Protein AF-A0A811KP51-F1 (afdb_monomer)

Mean predicted aligned error: 18.86 Å

pLDDT: mean 70.24, std 20.28, range [38.53, 95.06]

Solvent-accessible surface area (backbone atoms only — not comparable to full-atom values): 7672 Å² total; per-residue (Å²): 141,87,87,82,87,84,88,82,89,79,83,85,86,86,79,81,90,76,87,80,80,79,83,82,82,76,89,81,87,77,81,88,79,94,74,80,98,71,83,78,80,68,84,74,71,69,66,62,68,75,69,58,49,76,46,92,62,32,82,83,46,48,91,46,43,88,37,72,66,35,42,69,33,16,15,43,71,50,63,35,55,85,50,51,50,50,48,93,63,34,84,80,44,53,91,46,40,87,39,70,71,34,46,76,30,16,23,42,70,52,64,75,106

Sequence (113 aa):
MNVLGWVGLLCLWVGVSYAKISLSGSLIIGSSEETTPTTPTTPTTPTSASCVDGAINCPQFASQCSSSKMQKYCKQTCGACTCVDGATNCAQFVSQCSLPKMQSKCKQTCGLC

Structure (mmCIF, N/CA/C/O backbone):
data_AF-A0A811KP51-F1
#
_entry.id   AF-A0A811KP51-F1
#
loop_
_atom_site.group_PDB
_atom_site.id
_atom_site.type_symbol
_atom_site.label_atom_id
_atom_site.label_alt_id
_atom_site.label_comp_id
_atom_site.label_asym_id
_atom_site.label_entity_id
_atom_site.label_seq_id
_atom_site.pdbx_PDB_ins_code
_atom_site.Cartn_x
_atom_site.Cartn_y
_atom_site.Cartn_z
_atom_site.occupancy
_atom_site.B_iso_or_equiv
_atom_site.auth_seq_id
_atom_site.auth_comp_id
_atom_site.auth_asym_id
_atom_site.auth_atom_id
_atom_site.pdbx_PDB_model_num
ATOM 1 N N . MET A 1 1 ? -9.329 -33.112 -43.113 1.00 42.00 1 MET A N 1
ATOM 2 C CA . MET A 1 1 ? -8.780 -32.074 -44.004 1.00 42.00 1 MET A CA 1
ATOM 3 C C . MET A 1 1 ? -9.918 -31.188 -44.483 1.00 42.00 1 MET A C 1
ATOM 5 O O . MET A 1 1 ? -10.858 -31.722 -45.049 1.00 42.00 1 MET A O 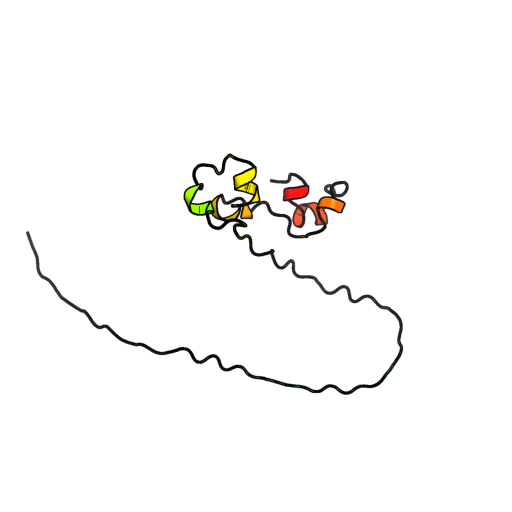1
ATOM 9 N N . ASN A 1 2 ? -9.854 -29.880 -44.239 1.00 40.41 2 ASN A N 1
ATOM 10 C CA . ASN A 1 2 ? -10.432 -28.860 -45.117 1.00 40.41 2 ASN A CA 1
ATOM 11 C C . ASN A 1 2 ? -9.786 -27.520 -44.755 1.00 40.41 2 ASN A C 1
ATOM 13 O O . ASN A 1 2 ? -9.891 -27.052 -43.625 1.00 40.41 2 ASN A O 1
ATOM 17 N N . VAL A 1 3 ? -9.033 -26.989 -45.712 1.00 42.28 3 VAL A N 1
ATOM 18 C CA . VAL A 1 3 ? -8.216 -25.779 -45.640 1.00 42.28 3 VAL A CA 1
ATOM 19 C C . VAL A 1 3 ? -8.712 -24.910 -46.782 1.00 42.28 3 VAL A C 1
ATOM 21 O O . VAL A 1 3 ? -8.630 -25.371 -47.910 1.00 42.28 3 VAL A O 1
ATOM 24 N N . LEU A 1 4 ? -9.248 -23.726 -46.490 1.00 45.72 4 LEU A N 1
ATOM 25 C CA . LEU A 1 4 ? -9.516 -22.580 -47.382 1.00 45.72 4 LEU A CA 1
ATOM 26 C C . LEU A 1 4 ? -10.142 -21.535 -46.436 1.00 45.72 4 LEU A C 1
ATOM 28 O O . LEU A 1 4 ? -11.267 -21.708 -45.994 1.00 45.72 4 LEU A O 1
ATOM 32 N N . GLY A 1 5 ? -9.404 -20.583 -45.869 1.00 38.53 5 GLY A N 1
ATOM 33 C CA . GLY A 1 5 ? -8.697 -19.523 -46.574 1.00 38.53 5 GLY A CA 1
ATOM 34 C C . GLY A 1 5 ? -9.667 -18.354 -46.722 1.00 38.53 5 GLY A C 1
ATOM 35 O O . GLY A 1 5 ? -10.689 -18.535 -47.358 1.00 38.53 5 GLY A O 1
ATOM 36 N N . TRP A 1 6 ? -9.374 -17.206 -46.109 1.00 45.69 6 TRP A N 1
ATOM 37 C CA . TRP A 1 6 ? -9.563 -15.875 -46.696 1.00 45.69 6 TRP A CA 1
ATOM 38 C C . TRP A 1 6 ? -8.742 -14.867 -45.885 1.00 45.69 6 TRP A C 1
ATOM 40 O O . TRP A 1 6 ? -8.882 -14.694 -44.676 1.00 45.69 6 TRP A O 1
ATOM 50 N N . VAL A 1 7 ? -7.804 -14.286 -46.616 1.00 43.41 7 VAL A N 1
AT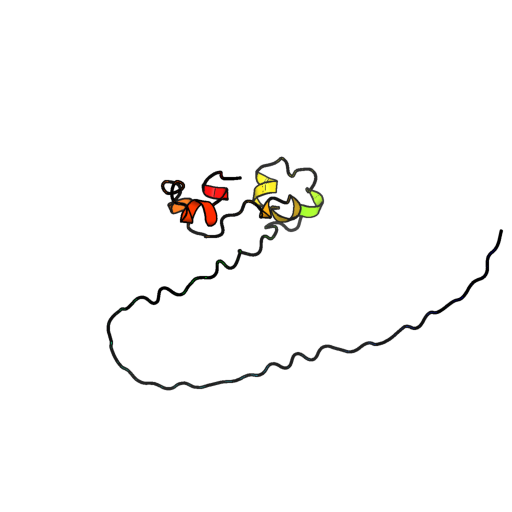OM 51 C CA . VAL A 1 7 ? -6.908 -13.182 -46.296 1.00 43.41 7 VAL A CA 1
ATOM 52 C C . VAL A 1 7 ? -7.721 -11.891 -46.200 1.00 43.41 7 VAL A C 1
ATOM 54 O O . VAL A 1 7 ? -8.603 -11.658 -47.020 1.00 43.41 7 VAL A O 1
ATOM 57 N N . GLY A 1 8 ? -7.396 -11.033 -45.234 1.00 45.91 8 GLY A N 1
ATOM 58 C CA . GLY A 1 8 ? -8.064 -9.743 -45.041 1.00 45.91 8 GLY A CA 1
ATOM 59 C C . GLY A 1 8 ? -7.204 -8.759 -44.260 1.00 45.91 8 GLY A C 1
ATOM 60 O O . GLY A 1 8 ? -7.607 -8.259 -43.217 1.00 45.91 8 GLY A O 1
ATOM 61 N N . LEU A 1 9 ? -5.985 -8.541 -44.750 1.00 48.75 9 LEU A N 1
ATOM 62 C CA . LEU A 1 9 ? -5.059 -7.507 -44.306 1.00 48.75 9 LEU A CA 1
ATOM 63 C C . LEU A 1 9 ? -5.567 -6.141 -44.803 1.00 48.75 9 LEU A C 1
ATOM 65 O O . LEU A 1 9 ? -5.554 -5.897 -46.006 1.00 48.75 9 LEU A O 1
ATOM 69 N N . LEU A 1 10 ? -5.971 -5.244 -43.903 1.00 51.09 10 LEU A N 1
ATOM 70 C CA . LEU A 1 10 ? -6.096 -3.812 -44.197 1.00 51.09 10 LEU A CA 1
ATOM 71 C C . LEU A 1 10 ? -5.526 -3.017 -43.022 1.00 51.09 10 LEU A C 1
ATOM 73 O O . LEU A 1 10 ? -6.164 -2.775 -42.001 1.00 51.09 10 LEU A O 1
ATOM 77 N N . CYS A 1 11 ? -4.248 -2.693 -43.194 1.00 46.28 11 CYS A N 1
ATOM 78 C CA . CYS A 1 11 ? -3.485 -1.725 -42.430 1.00 46.28 11 CYS A CA 1
ATOM 79 C C . CYS A 1 11 ? -4.010 -0.293 -42.625 1.00 46.28 11 CYS A C 1
ATOM 81 O O . CYS A 1 11 ? -4.613 0.030 -43.644 1.00 46.28 11 CYS A O 1
ATOM 83 N N . LEU A 1 12 ? -3.560 0.561 -41.699 1.00 44.62 12 LEU A N 1
ATOM 84 C CA . LEU A 1 12 ? -3.403 2.017 -41.796 1.00 44.62 12 LEU A CA 1
ATOM 85 C C . LEU A 1 12 ? -4.651 2.864 -41.548 1.00 44.62 12 LEU A C 1
ATOM 87 O O . LEU A 1 12 ? -5.331 3.270 -42.479 1.00 44.62 12 LEU A O 1
ATOM 91 N N . TRP A 1 13 ? -4.794 3.311 -40.299 1.00 45.69 13 TRP A N 1
ATOM 92 C CA . TRP A 1 13 ? -4.979 4.740 -40.038 1.00 45.69 13 TRP A CA 1
ATOM 93 C C . TRP A 1 13 ? -4.019 5.190 -38.932 1.00 45.69 13 TRP A C 1
ATOM 95 O O . TRP A 1 13 ? -4.235 4.990 -37.740 1.00 45.69 13 TRP A O 1
ATOM 105 N N . VAL A 1 14 ? -2.904 5.761 -39.380 1.00 45.31 14 VAL A N 1
ATOM 106 C CA . VAL A 1 14 ? -2.075 6.708 -38.632 1.00 45.31 14 VAL A CA 1
ATOM 107 C C . VAL A 1 14 ? -2.854 8.017 -38.478 1.00 45.31 14 VAL A C 1
ATOM 109 O O . VAL A 1 14 ? -3.443 8.504 -39.436 1.00 45.31 14 VAL A O 1
ATOM 112 N N . GLY A 1 15 ? -2.829 8.601 -37.284 1.00 46.09 15 GLY A N 1
ATOM 113 C CA . GLY A 1 15 ? -3.406 9.919 -36.997 1.00 46.09 15 GLY A CA 1
ATOM 114 C C . GLY A 1 15 ? -3.179 10.261 -35.529 1.00 46.09 15 GLY A C 1
ATOM 115 O O . GLY A 1 15 ? -4.042 10.035 -34.696 1.00 46.09 15 GLY A O 1
ATOM 116 N N . VAL A 1 16 ? -1.923 10.461 -35.129 1.00 50.81 16 VAL A N 1
ATOM 117 C CA . VAL A 1 16 ? -1.329 11.790 -34.897 1.00 50.81 16 VAL A CA 1
ATOM 118 C C . VAL A 1 16 ? -2.117 12.606 -33.871 1.00 50.81 16 VAL A C 1
ATOM 120 O O . VAL A 1 16 ? -3.173 13.176 -34.135 1.00 50.81 16 VAL A O 1
ATOM 123 N N . SER A 1 17 ? -1.507 12.653 -32.691 1.00 51.25 17 SER A N 1
ATOM 124 C CA . SER A 1 17 ? -1.755 13.539 -31.568 1.00 51.25 17 SER A CA 1
ATOM 125 C C . SER A 1 17 ? -1.938 14.994 -31.984 1.00 51.25 17 SER A C 1
ATOM 127 O O . SER A 1 17 ? -1.055 15.566 -32.615 1.00 51.25 17 SER A O 1
ATOM 129 N N . TYR A 1 18 ? -2.989 15.635 -31.479 1.00 51.75 18 TYR A N 1
ATOM 130 C CA . TYR A 1 18 ? -2.982 17.080 -31.272 1.00 51.75 18 TYR A CA 1
ATOM 131 C C . TYR A 1 18 ? -3.569 17.391 -29.898 1.00 51.75 18 TYR A C 1
ATOM 133 O O . TYR A 1 18 ? -4.779 17.498 -29.708 1.00 51.75 18 TYR A O 1
ATOM 141 N N . ALA A 1 19 ? -2.668 17.522 -28.923 1.00 43.28 19 ALA A N 1
ATOM 142 C CA . ALA A 1 19 ? -2.955 18.158 -27.651 1.00 43.28 19 ALA A CA 1
ATOM 143 C C . ALA A 1 19 ? -3.266 19.638 -27.917 1.00 43.28 19 ALA A C 1
ATOM 145 O O . ALA A 1 19 ? -2.377 20.414 -28.264 1.00 43.28 19 ALA A O 1
ATOM 146 N N . LYS A 1 20 ? -4.532 20.039 -27.775 1.00 47.56 20 LYS A N 1
ATOM 147 C CA . LYS A 1 20 ? -4.890 21.457 -27.693 1.00 47.56 20 LYS A CA 1
ATOM 148 C C . LYS A 1 20 ? -4.747 21.908 -26.247 1.00 47.56 20 LYS A C 1
ATOM 150 O O . LYS A 1 20 ? -5.618 21.684 -25.415 1.00 47.56 20 LYS A O 1
ATOM 155 N N . ILE A 1 21 ? -3.607 22.525 -25.970 1.00 46.69 21 ILE A N 1
ATOM 156 C CA . ILE A 1 21 ? -3.340 23.271 -24.745 1.00 46.69 21 ILE A CA 1
ATOM 157 C C . ILE A 1 21 ? -4.145 24.573 -24.842 1.00 46.69 21 ILE A C 1
ATOM 159 O O . ILE A 1 21 ? -3.804 25.461 -25.618 1.00 46.69 21 ILE A O 1
ATOM 163 N N . SER A 1 22 ? -5.243 24.668 -24.092 1.00 49.97 22 SER A N 1
ATOM 164 C CA . SER A 1 22 ? -5.980 25.921 -23.911 1.00 49.97 22 SER A CA 1
ATOM 165 C C . SER A 1 22 ? -5.370 26.669 -22.729 1.00 49.97 22 SER A C 1
ATOM 167 O O . SER A 1 22 ? -5.679 26.380 -21.574 1.00 49.97 22 SER A O 1
ATOM 169 N N . LEU A 1 23 ? -4.463 27.604 -23.021 1.00 48.28 23 LEU A N 1
ATOM 170 C CA . LEU A 1 23 ? -3.929 28.560 -22.052 1.00 48.28 23 LEU A CA 1
ATOM 171 C C . LEU A 1 23 ? -4.996 29.635 -21.778 1.00 48.28 23 LEU A C 1
ATOM 173 O O . LEU A 1 23 ? -5.041 30.672 -22.434 1.00 48.28 23 LEU A O 1
ATOM 177 N N . SER A 1 24 ? -5.869 29.388 -20.804 1.00 57.28 24 SER A N 1
ATOM 178 C CA . SER A 1 24 ? -6.742 30.423 -20.242 1.00 57.28 24 SER A CA 1
ATOM 179 C C . SER A 1 24 ? -5.974 31.161 -19.146 1.00 57.28 24 SER A C 1
ATOM 181 O O . SER A 1 24 ? -6.088 30.846 -17.965 1.00 57.28 24 SER A O 1
ATOM 183 N N . GLY A 1 25 ? -5.120 32.102 -19.549 1.00 48.75 25 GLY A N 1
ATOM 184 C CA . GLY A 1 25 ? -4.465 33.024 -18.627 1.00 48.75 25 GLY A CA 1
ATOM 185 C C . GLY A 1 25 ? -5.458 34.075 -18.138 1.00 48.75 25 GLY A C 1
ATOM 186 O O . GLY A 1 25 ? -5.831 34.966 -18.897 1.00 48.75 25 GLY A O 1
ATOM 187 N N . SER A 1 26 ? -5.863 33.994 -16.872 1.00 55.81 26 SER A N 1
ATOM 188 C CA . SER A 1 26 ? -6.534 35.093 -16.176 1.00 55.81 26 SER A CA 1
ATOM 189 C C . SER A 1 26 ? -5.561 35.713 -15.183 1.00 55.81 26 SER A C 1
ATOM 191 O O . SER A 1 26 ? -5.270 35.161 -14.126 1.00 55.81 26 SER A O 1
ATOM 193 N N . LEU A 1 27 ? -5.040 36.871 -15.578 1.00 48.62 27 LEU A N 1
ATOM 194 C CA . LEU A 1 27 ? -4.343 37.816 -14.722 1.00 48.62 27 LEU A CA 1
ATOM 195 C C . LEU A 1 27 ? -5.350 38.356 -13.694 1.00 48.62 27 LEU A C 1
ATOM 197 O O . LEU A 1 27 ? -6.243 39.117 -14.061 1.00 48.62 27 LEU A O 1
ATOM 201 N N . ILE A 1 28 ? -5.221 37.961 -12.426 1.00 57.94 28 ILE A N 1
ATOM 202 C CA . ILE A 1 28 ? -5.928 38.610 -11.316 1.00 57.94 28 ILE A CA 1
ATOM 203 C C . ILE A 1 28 ? -4.957 39.528 -10.578 1.00 57.94 28 ILE A C 1
ATOM 205 O O . ILE A 1 28 ? -4.035 39.092 -9.895 1.00 57.94 28 ILE A O 1
ATOM 209 N N . ILE A 1 29 ? -5.170 40.826 -10.777 1.00 52.97 29 ILE A N 1
ATOM 210 C CA . ILE A 1 29 ? -4.636 41.904 -9.953 1.00 52.97 29 ILE A CA 1
ATOM 211 C C . ILE A 1 29 ? -5.712 42.183 -8.894 1.00 52.97 29 ILE A C 1
ATOM 213 O O . ILE A 1 29 ? -6.851 42.476 -9.245 1.00 52.97 29 ILE A O 1
ATOM 217 N N . GLY A 1 30 ? -5.364 42.072 -7.617 1.00 46.91 30 GLY A N 1
ATOM 218 C CA . GLY A 1 30 ? -6.208 42.429 -6.469 1.00 46.91 30 GLY A CA 1
ATOM 219 C C . GLY A 1 30 ? -5.352 42.271 -5.217 1.00 46.91 30 GLY A C 1
ATOM 220 O O . GLY A 1 30 ? -4.991 41.157 -4.863 1.00 46.91 30 GLY A O 1
ATOM 221 N N . SER A 1 31 ? -4.712 43.329 -4.722 1.00 43.03 31 SER A N 1
ATOM 222 C CA . SER A 1 31 ? -5.287 44.383 -3.875 1.00 43.03 31 SER A CA 1
ATOM 223 C C . SER A 1 31 ? -5.912 43.810 -2.602 1.00 43.03 31 SER A C 1
ATOM 225 O O . SER A 1 31 ? -7.034 43.319 -2.609 1.00 43.03 31 SER A O 1
ATOM 227 N N . SER A 1 32 ? -5.090 43.871 -1.555 1.00 59.28 32 SER A N 1
ATOM 228 C CA . SER A 1 32 ? -5.375 43.901 -0.119 1.00 59.28 32 SER A CA 1
ATOM 229 C C . SER A 1 32 ? -6.839 43.865 0.319 1.00 59.28 32 SER A C 1
ATOM 231 O O . SER A 1 32 ? -7.551 44.844 0.119 1.00 59.28 32 SER A O 1
ATOM 233 N N . GLU A 1 33 ? -7.190 42.840 1.097 1.00 56.09 33 GLU A N 1
ATOM 234 C CA . GLU A 1 33 ? -7.972 43.047 2.316 1.00 56.09 33 GLU A CA 1
ATOM 235 C C . GLU A 1 33 ? -7.639 41.965 3.351 1.00 56.09 33 GLU A C 1
ATOM 237 O O . GLU A 1 33 ? -7.629 40.766 3.072 1.00 56.09 33 GLU A O 1
ATOM 242 N N . GLU A 1 34 ? -7.285 42.430 4.543 1.00 55.50 34 GLU A N 1
ATOM 243 C CA . GLU A 1 34 ? -7.094 41.645 5.751 1.00 55.50 34 GLU A CA 1
ATOM 244 C C . GLU A 1 34 ? -8.456 41.133 6.226 1.00 55.50 34 GLU A C 1
ATOM 246 O O . GLU A 1 34 ? -9.360 41.921 6.491 1.00 55.50 34 GLU A O 1
ATOM 251 N N . THR A 1 35 ? -8.622 39.814 6.346 1.00 39.34 35 THR A N 1
ATOM 252 C CA . THR A 1 35 ? -9.718 39.238 7.137 1.00 39.34 35 THR A CA 1
ATOM 253 C C . THR A 1 35 ? -9.382 37.822 7.614 1.00 39.34 35 THR A C 1
ATOM 255 O O . THR A 1 35 ? -9.184 36.900 6.832 1.00 39.34 35 THR A O 1
ATOM 258 N N . THR A 1 36 ? -9.288 37.710 8.940 1.00 47.00 36 THR A N 1
ATOM 259 C CA . THR A 1 36 ? -9.527 36.583 9.862 1.00 47.00 36 THR A CA 1
ATOM 260 C C . THR A 1 36 ? -9.340 35.127 9.368 1.00 47.00 36 THR A C 1
ATOM 262 O O . THR A 1 36 ? -10.021 34.678 8.446 1.00 47.00 36 THR A O 1
ATOM 265 N N . PRO A 1 37 ? -8.534 34.298 10.071 1.00 49.03 37 PRO A N 1
ATOM 266 C CA . PRO A 1 37 ? -8.281 32.909 9.700 1.00 49.03 37 PRO A CA 1
ATOM 267 C C . PRO A 1 37 ? -9.513 32.029 9.946 1.00 49.03 37 PRO A C 1
ATOM 269 O O . PRO A 1 37 ? -9.827 31.653 11.073 1.00 49.03 37 PRO A O 1
ATOM 272 N N . THR A 1 38 ? -10.180 31.630 8.871 1.00 42.41 38 THR A N 1
ATOM 273 C CA . THR A 1 38 ? -11.022 30.431 8.857 1.00 42.41 38 THR A CA 1
ATOM 274 C C . THR A 1 38 ? -10.347 29.420 7.953 1.00 42.41 38 THR A C 1
ATOM 276 O O . THR A 1 38 ? -10.346 29.566 6.738 1.00 42.41 38 THR A O 1
ATOM 279 N N . THR A 1 39 ? -9.710 28.415 8.558 1.00 50.19 39 THR A N 1
ATOM 280 C CA . THR A 1 39 ? -9.069 27.304 7.850 1.00 50.19 39 THR A CA 1
ATOM 281 C C . THR A 1 39 ? -10.109 26.601 6.974 1.00 50.19 39 THR A C 1
ATOM 283 O O . THR A 1 39 ? -11.000 25.936 7.513 1.00 50.19 39 THR A O 1
ATOM 286 N N . PRO A 1 40 ? -10.022 26.696 5.635 1.00 42.59 40 PRO A N 1
ATOM 287 C CA . PRO A 1 40 ? -10.873 25.906 4.771 1.00 42.59 40 PRO A CA 1
ATOM 288 C C . PRO A 1 40 ? -10.427 24.452 4.916 1.00 42.59 40 PRO A C 1
ATOM 290 O O . PRO A 1 40 ? -9.318 24.071 4.540 1.00 42.59 40 PRO A O 1
ATOM 293 N N . THR A 1 41 ? -11.289 23.622 5.501 1.00 48.78 41 THR A N 1
ATOM 294 C CA . THR A 1 41 ? -11.080 22.173 5.508 1.00 48.78 41 THR A CA 1
ATOM 295 C C . THR A 1 41 ? -11.477 21.667 4.127 1.00 48.78 41 THR A C 1
ATOM 297 O O . THR A 1 41 ? -12.571 21.143 3.931 1.00 48.78 41 THR A O 1
ATOM 300 N N . THR A 1 42 ? -10.610 21.898 3.140 1.00 43.44 42 THR A N 1
ATOM 301 C CA . THR A 1 42 ? -10.7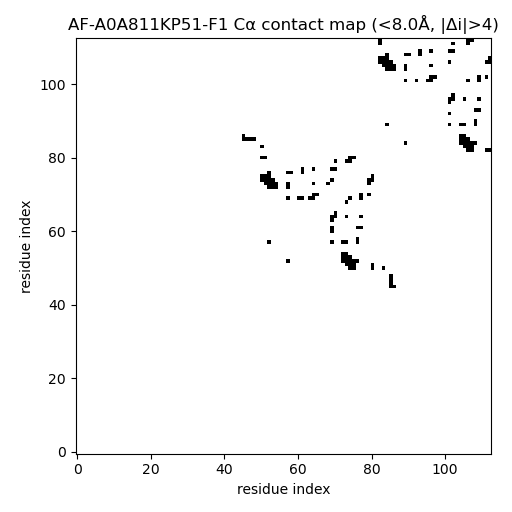39 21.295 1.814 1.00 43.44 42 THR A CA 1
ATOM 302 C C . THR A 1 42 ? -10.860 19.787 2.015 1.00 43.44 42 THR A C 1
ATOM 304 O O . THR A 1 42 ? -9.984 19.204 2.665 1.00 43.44 42 THR A O 1
ATOM 307 N N . PRO A 1 43 ? -11.903 19.124 1.484 1.00 47.00 43 PRO A N 1
ATOM 308 C CA . PRO A 1 43 ? -11.944 17.677 1.417 1.00 47.00 43 PRO A CA 1
ATOM 309 C C . PRO A 1 43 ? -10.745 17.245 0.578 1.00 47.00 43 PRO A C 1
ATOM 311 O O . PRO A 1 43 ? -10.757 17.310 -0.649 1.00 47.00 43 PRO A O 1
ATOM 314 N N . THR A 1 44 ? -9.657 16.871 1.245 1.00 47.03 44 THR A N 1
ATOM 315 C CA . THR A 1 44 ? -8.519 16.255 0.585 1.00 47.03 44 THR A CA 1
ATOM 316 C C . THR A 1 44 ? -9.003 14.869 0.210 1.00 47.03 44 THR A C 1
ATOM 318 O O . THR A 1 44 ? -8.956 13.928 1.011 1.00 47.03 44 THR A O 1
ATOM 321 N N . THR A 1 45 ? -9.560 14.759 -0.996 1.00 41.31 45 THR A N 1
ATOM 322 C CA . THR A 1 45 ? -9.665 13.489 -1.700 1.00 41.31 45 THR A CA 1
ATOM 323 C C . THR A 1 45 ? -8.321 12.799 -1.486 1.00 41.31 45 THR A C 1
ATOM 325 O O . THR A 1 45 ? -7.295 13.403 -1.809 1.00 41.31 45 THR A O 1
ATOM 328 N N . PRO A 1 46 ? -8.270 11.613 -0.853 1.00 51.59 46 PRO A N 1
ATOM 329 C CA . PRO A 1 46 ? -7.041 10.848 -0.818 1.00 51.59 46 PRO A CA 1
ATOM 330 C C . PRO A 1 46 ? -6.734 10.529 -2.271 1.00 51.59 46 PRO A C 1
ATOM 332 O O . PRO A 1 46 ? -7.301 9.604 -2.845 1.00 51.59 46 PRO A O 1
ATOM 335 N N . THR A 1 47 ? -5.882 11.333 -2.891 1.00 43.56 47 THR A N 1
ATOM 336 C CA . THR A 1 47 ? -5.137 10.897 -4.052 1.00 43.56 47 THR A CA 1
ATOM 337 C C . THR A 1 47 ? -4.380 9.697 -3.532 1.00 43.56 47 THR A C 1
ATOM 339 O O . THR A 1 47 ? -3.404 9.860 -2.801 1.00 43.56 47 THR A O 1
ATOM 342 N N . SER A 1 48 ? -4.919 8.501 -3.773 1.00 52.59 48 SER A N 1
ATOM 343 C CA . SER A 1 48 ? -4.209 7.250 -3.588 1.00 52.59 48 SER A CA 1
ATOM 344 C C . SER A 1 48 ? -2.873 7.486 -4.253 1.00 52.59 48 SER A C 1
ATOM 346 O O . SER A 1 48 ? -2.826 7.616 -5.475 1.00 52.59 48 SER A O 1
ATOM 348 N N . ALA A 1 49 ? -1.831 7.696 -3.448 1.00 58.41 49 ALA A N 1
ATOM 349 C CA . ALA A 1 49 ? -0.485 7.853 -3.948 1.00 58.41 49 ALA A CA 1
ATOM 350 C C . ALA A 1 49 ? -0.281 6.637 -4.839 1.00 58.41 49 ALA A C 1
ATOM 352 O O . ALA A 1 49 ? -0.372 5.512 -4.342 1.00 58.41 49 ALA A O 1
ATOM 353 N N . SER A 1 50 ? -0.201 6.872 -6.152 1.00 65.94 50 SER A N 1
ATOM 354 C CA . SER A 1 50 ? -0.260 5.834 -7.171 1.00 65.94 50 SER A CA 1
ATOM 355 C C . SER A 1 50 ? 0.656 4.712 -6.720 1.00 65.94 50 SER A C 1
ATOM 357 O O . SER A 1 50 ? 1.846 4.949 -6.508 1.00 65.94 50 SER A O 1
ATOM 359 N N . CYS A 1 51 ? 0.089 3.542 -6.425 1.00 77.44 51 CYS A N 1
ATOM 360 C CA . CYS A 1 51 ?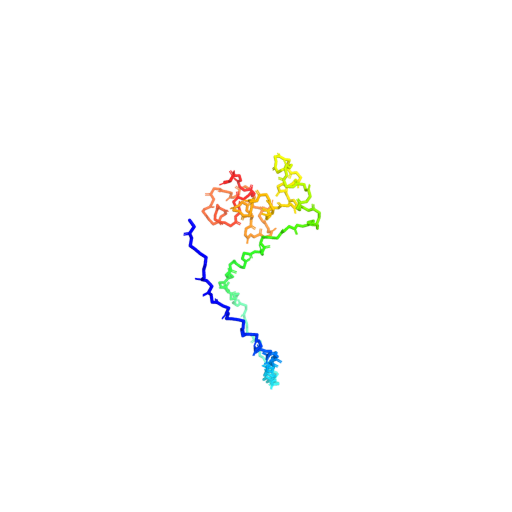 0.884 2.465 -5.875 1.00 77.44 51 CYS A CA 1
ATOM 361 C C . CYS A 1 51 ? 1.773 1.931 -6.989 1.00 77.44 51 CYS A C 1
ATOM 363 O O . CYS A 1 51 ? 1.342 1.140 -7.824 1.00 77.44 51 CYS A O 1
ATOM 365 N N . VAL A 1 52 ? 2.989 2.455 -7.008 1.00 86.06 52 VAL A N 1
ATOM 366 C CA . VAL A 1 52 ? 4.025 2.139 -7.973 1.00 86.06 52 VAL A CA 1
ATOM 367 C C . VAL A 1 52 ? 5.182 1.472 -7.259 1.00 86.06 52 VAL A C 1
ATOM 369 O O . VAL A 1 52 ? 5.439 1.701 -6.068 1.00 86.06 52 VAL A O 1
ATOM 372 N N . ASP A 1 53 ? 5.890 0.647 -8.010 1.00 89.06 53 ASP A N 1
ATOM 373 C CA . ASP A 1 53 ? 7.162 0.112 -7.570 1.00 89.06 53 ASP A CA 1
ATOM 374 C C . ASP A 1 53 ? 8.182 1.249 -7.408 1.00 89.06 53 ASP A C 1
ATOM 376 O O . ASP A 1 53 ? 8.342 2.115 -8.264 1.00 89.06 53 ASP A O 1
ATOM 380 N N . GLY A 1 54 ? 8.877 1.252 -6.276 1.00 87.88 54 GLY A N 1
ATOM 381 C CA . GLY A 1 54 ? 9.989 2.148 -5.978 1.00 87.88 54 GLY A CA 1
ATOM 382 C C . GLY A 1 54 ? 11.329 1.674 -6.544 1.00 87.88 54 GLY A C 1
ATOM 383 O O . GLY A 1 54 ? 12.331 2.355 -6.339 1.00 87.88 54 GLY A O 1
ATOM 384 N N . ALA A 1 55 ? 11.376 0.519 -7.217 1.00 89.44 55 ALA A N 1
ATOM 385 C CA . ALA A 1 55 ? 12.573 0.009 -7.876 1.00 89.44 55 ALA A CA 1
ATOM 386 C C . ALA A 1 55 ? 12.261 -0.495 -9.296 1.00 89.44 55 ALA A C 1
ATOM 388 O O . ALA A 1 55 ? 11.202 -1.052 -9.565 1.00 89.44 55 ALA A O 1
ATOM 389 N N . ILE A 1 56 ? 13.206 -0.304 -10.217 1.00 92.38 56 ILE A N 1
ATOM 390 C CA . ILE A 1 56 ? 13.028 -0.599 -11.653 1.00 92.38 56 ILE A CA 1
ATOM 391 C C . ILE A 1 56 ? 13.166 -2.097 -11.956 1.00 92.38 56 ILE A C 1
ATOM 393 O O . ILE A 1 56 ? 12.621 -2.614 -12.925 1.00 92.38 56 ILE A O 1
ATOM 397 N N . ASN A 1 57 ? 13.913 -2.804 -11.113 1.00 93.50 57 ASN A N 1
ATOM 398 C CA . ASN A 1 57 ? 14.234 -4.218 -11.247 1.00 93.50 57 ASN A CA 1
ATOM 399 C C . ASN A 1 57 ? 13.183 -5.143 -10.612 1.00 93.50 57 ASN A C 1
ATOM 401 O O . ASN A 1 57 ? 13.352 -6.357 -10.668 1.00 93.50 57 ASN A O 1
ATOM 405 N N . CYS A 1 58 ? 12.093 -4.613 -10.043 1.00 93.00 58 CYS A N 1
ATOM 406 C CA . CYS A 1 58 ? 11.029 -5.407 -9.418 1.00 93.00 58 CYS A CA 1
ATOM 407 C C . CYS A 1 58 ? 10.526 -6.595 -10.263 1.00 93.00 58 CYS A C 1
ATOM 409 O O . CYS A 1 58 ? 10.413 -7.685 -9.696 1.00 93.00 58 CYS A O 1
ATOM 411 N N . PRO A 1 59 ? 10.335 -6.475 -11.597 1.00 94.00 59 PRO A N 1
ATOM 412 C CA . PRO A 1 59 ? 9.915 -7.604 -12.430 1.00 94.00 59 PRO A CA 1
ATOM 413 C C . PRO A 1 59 ? 10.877 -8.800 -12.391 1.00 94.00 59 PRO A C 1
ATOM 415 O O . PRO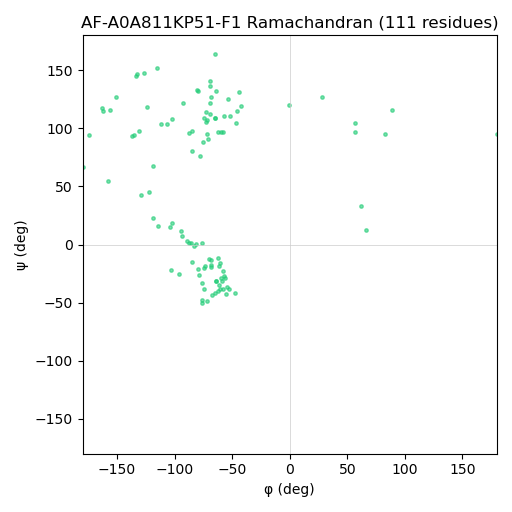 A 1 59 ? 10.444 -9.944 -12.485 1.00 94.00 59 PRO A O 1
ATOM 418 N N . GLN A 1 60 ? 12.181 -8.560 -12.206 1.00 95.06 60 GLN A N 1
ATOM 419 C CA . GLN A 1 60 ? 13.194 -9.621 -12.130 1.00 95.06 60 GLN A CA 1
ATOM 420 C C . GLN A 1 60 ? 13.157 -10.381 -10.796 1.00 95.06 60 GLN A C 1
ATOM 422 O O . GLN A 1 60 ? 13.652 -11.502 -10.712 1.00 95.06 60 GLN A O 1
ATOM 427 N N . PHE A 1 61 ? 12.571 -9.782 -9.756 1.00 92.75 61 PHE A N 1
ATOM 428 C CA . PHE A 1 61 ? 12.524 -10.321 -8.396 1.00 92.75 61 PHE A CA 1
ATOM 429 C C . PHE A 1 61 ? 11.097 -10.659 -7.944 1.00 92.75 61 PHE A C 1
ATOM 431 O O . PHE A 1 61 ? 10.874 -10.879 -6.756 1.00 92.75 61 PHE A O 1
ATOM 438 N N . ALA A 1 62 ? 10.131 -10.747 -8.864 1.00 88.81 62 ALA A N 1
ATOM 439 C CA . ALA A 1 62 ? 8.730 -11.043 -8.550 1.00 88.81 62 ALA A CA 1
ATOM 440 C C . ALA A 1 62 ? 8.540 -12.370 -7.781 1.00 88.81 62 ALA A C 1
ATOM 442 O O . ALA A 1 62 ? 7.625 -12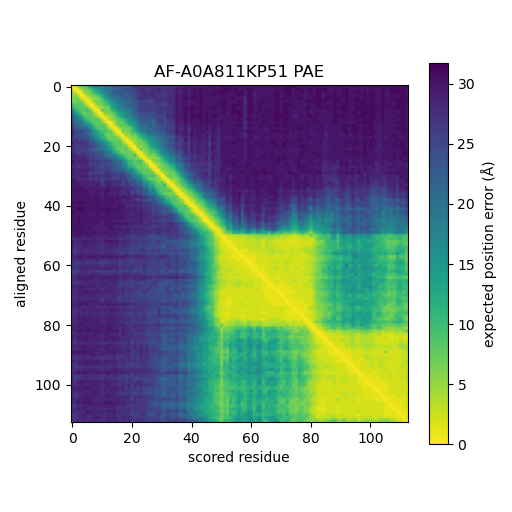.503 -6.975 1.00 88.81 62 ALA A O 1
ATOM 443 N N . SER A 1 63 ? 9.441 -13.343 -7.950 1.00 94.06 63 SER A N 1
ATOM 444 C CA . SER A 1 63 ? 9.435 -14.591 -7.171 1.00 94.06 63 SER A CA 1
ATOM 445 C C . SER A 1 63 ? 9.827 -14.413 -5.696 1.00 94.06 63 SER A C 1
ATOM 447 O O . SER A 1 63 ? 9.622 -15.318 -4.893 1.00 94.06 63 SER A O 1
ATOM 449 N N . GLN A 1 64 ? 10.372 -13.255 -5.314 1.00 93.25 64 GLN A N 1
ATOM 450 C CA . GLN A 1 64 ? 10.867 -12.956 -3.967 1.00 93.25 64 GLN A CA 1
ATOM 451 C C . GLN A 1 64 ? 9.904 -12.078 -3.153 1.00 93.25 64 GLN A C 1
ATOM 453 O O . GLN A 1 64 ? 10.304 -11.481 -2.152 1.00 93.25 64 GLN A O 1
ATOM 458 N N . CYS A 1 65 ? 8.629 -12.003 -3.541 1.00 89.56 65 CYS A N 1
ATOM 459 C CA . CYS A 1 65 ? 7.614 -11.187 -2.864 1.00 89.56 65 CYS A CA 1
ATOM 460 C C . CYS A 1 65 ? 7.322 -11.584 -1.407 1.00 89.56 65 CYS A C 1
ATOM 462 O O . CYS A 1 65 ? 6.716 -10.808 -0.668 1.00 89.56 65 CYS A O 1
ATOM 464 N N . SER A 1 66 ? 7.811 -12.741 -0.958 1.00 89.56 66 SER A N 1
ATOM 465 C CA . SER A 1 66 ? 7.813 -13.143 0.454 1.00 89.56 66 SER A CA 1
ATOM 466 C C . SER A 1 66 ? 8.763 -12.299 1.318 1.00 89.56 66 SER A C 1
ATOM 468 O O . SER A 1 66 ? 8.651 -12.295 2.539 1.00 89.56 66 SER A O 1
ATOM 470 N N . 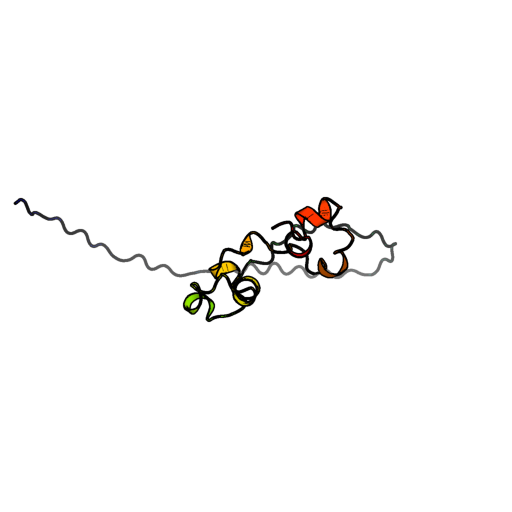SER A 1 67 ? 9.719 -11.589 0.708 1.00 89.06 67 SER A N 1
ATOM 471 C CA . SER A 1 67 ? 10.650 -10.711 1.417 1.00 89.06 67 SER A CA 1
ATOM 472 C C . SER A 1 67 ? 10.006 -9.366 1.744 1.00 89.06 67 SER A C 1
ATOM 474 O O . SER A 1 67 ? 9.482 -8.687 0.859 1.00 89.06 67 SER A O 1
ATOM 476 N N . SER A 1 68 ? 10.151 -8.895 2.988 1.00 83.50 68 SER A N 1
ATOM 477 C CA . SER A 1 68 ? 9.678 -7.565 3.407 1.00 83.50 68 SER A CA 1
ATOM 478 C C . SER A 1 68 ? 10.256 -6.434 2.548 1.00 83.50 68 SER A C 1
ATOM 480 O O . SER A 1 68 ? 9.615 -5.404 2.347 1.00 83.50 68 SER A O 1
ATOM 482 N N . LYS A 1 69 ? 11.464 -6.622 1.997 1.00 87.44 69 LYS A N 1
ATOM 483 C CA . LYS A 1 69 ? 12.094 -5.651 1.095 1.00 87.44 69 LYS A CA 1
ATOM 484 C C . LYS A 1 69 ? 11.325 -5.551 -0.223 1.00 87.44 69 LYS A C 1
ATOM 486 O O . LYS A 1 69 ? 11.041 -4.449 -0.683 1.00 87.44 69 LYS A O 1
ATOM 491 N N . MET A 1 70 ? 10.927 -6.691 -0.780 1.00 90.38 70 MET A N 1
ATOM 492 C CA . MET A 1 70 ? 10.106 -6.743 -1.986 1.00 90.38 70 MET A CA 1
ATOM 493 C C . MET A 1 70 ? 8.721 -6.151 -1.748 1.00 90.38 70 MET A C 1
ATOM 495 O O . MET A 1 70 ? 8.271 -5.338 -2.542 1.00 90.38 70 MET A O 1
ATOM 499 N N . GLN A 1 71 ? 8.090 -6.427 -0.610 1.00 85.56 71 GLN A N 1
ATOM 500 C CA . GLN A 1 71 ? 6.798 -5.811 -0.290 1.00 85.56 71 GLN A CA 1
ATOM 501 C C . GLN A 1 71 ? 6.881 -4.286 -0.120 1.00 85.56 71 GLN A C 1
ATOM 503 O O . GLN A 1 71 ? 5.945 -3.570 -0.464 1.00 85.56 71 GLN A O 1
ATOM 508 N N . LYS A 1 72 ? 8.016 -3.764 0.362 1.00 84.00 72 LYS A N 1
ATOM 509 C CA . LYS A 1 72 ? 8.227 -2.320 0.543 1.00 84.00 72 LYS A CA 1
ATOM 510 C C . LYS A 1 72 ? 8.515 -1.581 -0.766 1.00 84.00 72 LYS A C 1
ATOM 512 O O . LYS A 1 72 ? 7.950 -0.511 -1.001 1.00 84.00 72 LYS A O 1
ATOM 517 N N . TYR A 1 73 ? 9.425 -2.114 -1.581 1.00 87.50 73 TYR A N 1
ATOM 518 C CA . TYR A 1 73 ? 9.916 -1.441 -2.788 1.00 87.50 73 TYR A CA 1
ATOM 519 C C . TYR A 1 73 ? 9.196 -1.878 -4.058 1.00 87.50 73 TYR A C 1
ATOM 521 O O . TYR A 1 73 ? 9.129 -1.100 -4.995 1.00 87.50 73 TYR A O 1
ATOM 529 N N . CYS A 1 74 ? 8.628 -3.074 -4.092 1.00 91.25 74 CYS A N 1
ATOM 530 C CA . CYS A 1 74 ? 8.014 -3.667 -5.275 1.00 91.25 74 CYS A CA 1
ATOM 531 C C . CYS A 1 74 ? 6.551 -4.021 -5.009 1.00 91.25 74 CYS A C 1
ATOM 533 O O . CYS A 1 74 ? 6.075 -5.116 -5.291 1.00 91.25 74 CYS A O 1
ATOM 535 N N . LYS A 1 75 ? 5.849 -3.083 -4.383 1.00 87.75 75 LYS A N 1
ATOM 536 C CA . LYS A 1 75 ? 4.472 -3.219 -3.907 1.00 87.75 75 LYS A CA 1
ATOM 537 C C . LYS A 1 75 ? 3.463 -3.438 -5.032 1.00 87.75 75 LYS A C 1
ATOM 539 O O . LYS A 1 75 ? 2.489 -4.151 -4.817 1.00 87.75 75 LYS A O 1
ATOM 544 N N . GLN A 1 76 ? 3.700 -2.890 -6.220 1.00 88.00 76 GLN A N 1
ATOM 545 C CA . GLN A 1 76 ? 2.862 -3.141 -7.387 1.00 88.00 76 GLN A CA 1
ATOM 546 C C . GLN A 1 76 ? 3.149 -4.520 -7.970 1.00 88.00 76 GLN A C 1
ATOM 548 O O . GLN A 1 76 ? 2.222 -5.313 -8.119 1.00 88.00 76 GLN A O 1
ATOM 553 N N . THR A 1 77 ? 4.422 -4.844 -8.205 1.00 90.75 77 THR A N 1
ATOM 554 C CA . THR A 1 77 ? 4.824 -6.171 -8.696 1.00 90.75 77 THR A CA 1
ATOM 555 C C . THR A 1 77 ? 4.376 -7.295 -7.751 1.00 90.75 77 THR A C 1
ATOM 557 O O . THR A 1 77 ? 3.932 -8.346 -8.204 1.00 90.75 77 THR A O 1
ATOM 560 N N . CYS A 1 78 ? 4.447 -7.074 -6.437 1.00 90.00 78 CYS A N 1
ATOM 561 C CA . CYS A 1 78 ? 4.080 -8.056 -5.416 1.00 90.00 78 CYS A CA 1
ATOM 562 C C . CYS A 1 78 ? 2.608 -8.021 -4.996 1.00 90.00 78 CYS A C 1
ATOM 564 O O . CYS A 1 78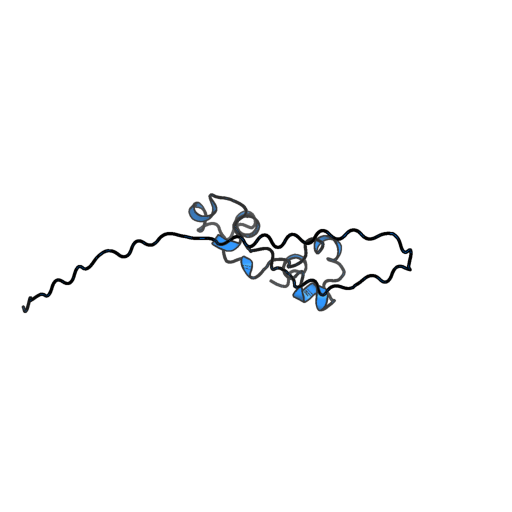 ? 2.231 -8.736 -4.071 1.00 90.00 78 CYS A O 1
ATOM 566 N N . GLY A 1 79 ? 1.777 -7.176 -5.613 1.00 84.94 79 GLY A N 1
ATOM 567 C CA . GLY A 1 79 ? 0.361 -7.056 -5.253 1.00 84.94 79 GLY A CA 1
ATOM 568 C C . GLY A 1 79 ? 0.097 -6.487 -3.850 1.00 84.94 79 GLY A C 1
ATOM 569 O O . GLY A 1 79 ? -1.036 -6.520 -3.382 1.00 84.94 79 GLY A O 1
ATOM 570 N N . ALA A 1 80 ? 1.106 -5.916 -3.188 1.00 81.94 80 ALA A N 1
ATOM 571 C CA . ALA A 1 80 ? 0.990 -5.281 -1.873 1.00 81.94 80 ALA A CA 1
ATOM 572 C C . ALA A 1 80 ? 0.322 -3.891 -1.924 1.00 81.94 80 ALA A C 1
ATOM 574 O O . ALA A 1 80 ? 0.144 -3.243 -0.896 1.00 81.94 80 ALA A O 1
ATOM 575 N N . CYS A 1 81 ? -0.094 -3.425 -3.105 1.00 77.38 81 CYS A N 1
ATOM 576 C CA . CYS A 1 81 ? -0.797 -2.153 -3.279 1.00 77.38 81 CYS A CA 1
ATOM 577 C C . CYS A 1 81 ? -2.135 -2.035 -2.551 1.00 77.38 81 CYS A C 1
ATOM 579 O O . CYS A 1 81 ? -2.631 -0.927 -2.356 1.00 77.38 81 CYS A O 1
ATOM 581 N N . THR A 1 82 ? -2.728 -3.153 -2.147 1.00 73.06 82 THR A N 1
ATOM 582 C CA . THR A 1 82 ? -3.938 -3.164 -1.318 1.00 73.06 82 THR A CA 1
ATOM 583 C C . THR A 1 82 ? -3.646 -2.775 0.136 1.00 73.06 82 T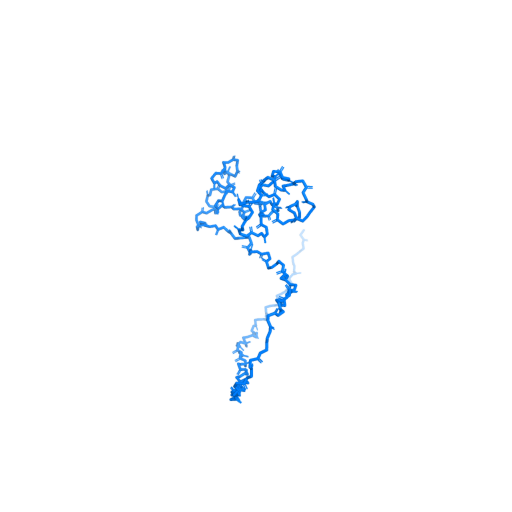HR A C 1
ATOM 585 O O . THR A 1 82 ? -4.558 -2.347 0.846 1.00 73.06 82 THR A O 1
ATOM 588 N N . CYS A 1 83 ? -2.376 -2.856 0.549 1.00 75.69 83 CYS A N 1
ATOM 589 C CA . CYS A 1 83 ? -1.877 -2.552 1.881 1.00 75.69 83 CYS A CA 1
ATOM 590 C C . CYS A 1 83 ? -0.869 -1.399 1.848 1.00 75.69 83 CYS A C 1
ATOM 592 O O . CYS A 1 83 ? 0.326 -1.563 2.093 1.00 75.69 83 CYS A O 1
ATOM 594 N N . VAL A 1 84 ? -1.356 -0.205 1.526 1.00 78.69 84 VAL A N 1
ATOM 595 C CA . VAL A 1 84 ? -0.560 1.017 1.635 1.00 78.69 84 VAL A CA 1
ATOM 596 C C . VAL A 1 84 ? -1.296 2.045 2.468 1.00 78.69 84 VAL A C 1
ATOM 598 O O . VAL A 1 84 ? -2.528 2.128 2.461 1.00 78.69 84 VAL A O 1
ATOM 601 N N . ASP A 1 85 ? -0.522 2.848 3.180 1.00 84.25 85 ASP A N 1
ATOM 602 C CA . ASP A 1 85 ? -1.050 4.034 3.825 1.00 84.25 85 ASP A CA 1
ATOM 603 C C . ASP A 1 85 ? -1.447 5.069 2.766 1.00 84.25 85 ASP A C 1
ATOM 605 O O . ASP A 1 85 ? -0.670 5.445 1.891 1.00 84.25 85 ASP A O 1
ATOM 609 N N . GLY A 1 86 ? -2.686 5.540 2.851 1.00 80.62 86 GLY A N 1
ATOM 610 C CA . GLY A 1 86 ? -3.223 6.637 2.055 1.00 80.62 86 GLY A CA 1
ATOM 611 C C . GLY A 1 86 ? -2.860 8.026 2.589 1.00 80.62 86 GLY A C 1
ATOM 612 O O . GLY A 1 86 ? -3.305 9.014 2.008 1.00 80.62 86 GLY A O 1
ATOM 613 N N . ALA A 1 87 ? -2.101 8.126 3.685 1.00 83.56 87 ALA A N 1
ATOM 614 C CA . ALA A 1 87 ? -1.558 9.382 4.200 1.00 83.56 87 ALA A CA 1
ATOM 615 C C . ALA A 1 87 ? -0.061 9.245 4.533 1.00 83.56 87 ALA A C 1
ATOM 617 O O . ALA A 1 87 ? 0.406 8.194 4.958 1.00 83.56 87 ALA A O 1
ATOM 618 N N . THR A 1 88 ? 0.707 10.320 4.351 1.00 83.19 88 THR A N 1
ATOM 619 C CA . THR A 1 88 ? 2.171 10.330 4.554 1.00 83.19 88 THR A CA 1
ATOM 620 C C . THR A 1 88 ? 2.585 10.451 6.018 1.00 83.19 88 THR A C 1
ATOM 622 O O . THR A 1 88 ? 3.697 10.081 6.383 1.00 83.19 88 THR A O 1
ATOM 625 N N . ASN A 1 89 ? 1.696 10.953 6.872 1.00 85.31 89 ASN A N 1
ATOM 626 C CA . ASN A 1 89 ? 1.939 11.190 8.292 1.00 85.31 89 ASN A CA 1
ATOM 627 C C . ASN A 1 89 ? 1.497 10.023 9.193 1.00 85.31 89 ASN A C 1
ATOM 629 O O . ASN A 1 89 ? 1.567 10.155 10.411 1.00 85.31 89 ASN A O 1
ATOM 633 N N . CYS A 1 90 ? 1.084 8.879 8.634 1.00 88.44 90 CYS A N 1
ATOM 634 C CA . CYS A 1 90 ? 0.602 7.723 9.401 1.00 88.44 90 CYS A CA 1
ATOM 635 C C . CYS A 1 90 ? 1.578 7.259 10.492 1.00 88.44 90 CYS A C 1
ATOM 637 O O . CYS A 1 90 ? 1.149 6.977 11.609 1.00 88.44 90 CYS A O 1
ATOM 639 N N . ALA A 1 91 ? 2.887 7.296 10.224 1.00 89.62 91 ALA A N 1
ATOM 640 C CA . ALA A 1 91 ? 3.927 6.948 11.195 1.00 89.62 91 ALA A CA 1
ATOM 641 C C . ALA A 1 91 ? 3.896 7.800 12.483 1.00 89.62 91 ALA A C 1
ATOM 643 O O . ALA A 1 91 ? 4.376 7.354 13.521 1.00 89.62 91 ALA A O 1
ATOM 644 N N . GLN A 1 92 ? 3.320 9.007 12.443 1.00 92.06 92 GLN A N 1
ATOM 645 C CA . GLN A 1 92 ? 3.166 9.865 13.624 1.00 92.06 92 GLN A CA 1
ATOM 646 C C . GLN A 1 92 ? 1.909 9.542 14.447 1.00 92.06 92 GLN A C 1
ATOM 648 O O . GLN A 1 92 ? 1.809 9.961 15.597 1.00 92.06 92 GLN A O 1
ATOM 653 N N . PHE A 1 93 ? 0.959 8.789 13.882 1.00 90.94 93 PHE A N 1
ATOM 654 C CA . PHE A 1 93 ? -0.356 8.511 14.471 1.00 90.94 93 PHE A CA 1
ATOM 655 C C . PHE A 1 93 ? -0.596 7.017 14.731 1.00 90.94 93 PHE A C 1
ATOM 657 O O . PHE A 1 93 ? -1.740 6.587 14.856 1.00 90.94 93 PHE A O 1
ATOM 664 N N . VAL A 1 94 ? 0.472 6.225 14.868 1.00 90.19 94 VAL A N 1
ATOM 665 C CA . VAL A 1 94 ? 0.412 4.777 15.162 1.00 90.19 94 VAL A CA 1
ATOM 666 C C . VAL A 1 94 ? -0.414 4.489 16.425 1.00 90.19 94 VAL A C 1
ATOM 668 O O . VAL A 1 94 ? -1.178 3.530 16.478 1.00 90.19 94 VAL A O 1
ATOM 671 N N . SER A 1 95 ? -0.329 5.354 17.439 1.00 94.06 95 SER A N 1
ATOM 672 C CA . SER A 1 95 ? -1.109 5.225 18.679 1.00 94.06 95 SER A CA 1
ATOM 673 C C . SER A 1 95 ? -2.615 5.448 18.493 1.00 94.06 95 SER A C 1
ATOM 675 O O . SER A 1 95 ? -3.400 5.117 19.377 1.00 94.06 95 SER A O 1
ATOM 677 N N . GLN A 1 96 ? -3.035 5.993 17.349 1.00 93.81 96 GLN A N 1
ATOM 678 C CA . GLN A 1 96 ? -4.425 6.327 17.041 1.00 93.81 96 GLN A CA 1
ATOM 679 C C . GLN A 1 96 ? -5.082 5.325 16.082 1.00 93.81 96 GLN A C 1
ATOM 681 O O . GLN A 1 96 ? -6.157 5.598 15.549 1.00 93.81 96 GLN A O 1
ATOM 686 N N . CYS A 1 97 ? -4.486 4.147 15.878 1.00 92.38 97 CYS A N 1
ATOM 687 C CA . CYS A 1 97 ? -5.025 3.100 15.006 1.00 92.38 97 CYS A CA 1
ATOM 688 C C . CYS A 1 97 ? -6.408 2.566 15.417 1.00 92.38 97 CYS A C 1
ATOM 690 O O . CYS A 1 97 ? -7.118 1.981 14.600 1.00 92.38 97 CYS A O 1
ATOM 692 N N . SER A 1 98 ? -6.848 2.830 16.648 1.00 93.75 98 SER A N 1
ATOM 693 C CA . SER A 1 98 ? -8.216 2.554 17.101 1.00 93.75 98 SER A CA 1
ATOM 694 C C . SER A 1 98 ? -9.264 3.457 16.434 1.00 93.75 98 SER A C 1
ATOM 696 O O . SER A 1 98 ? -10.447 3.126 16.437 1.00 93.75 98 SER A O 1
ATOM 698 N N . LEU A 1 99 ? -8.862 4.602 15.866 1.00 93.31 99 LEU A N 1
ATOM 699 C CA . LEU A 1 99 ? -9.778 5.521 15.196 1.00 93.31 99 LEU A CA 1
ATOM 700 C C . LEU A 1 99 ? -10.110 5.020 13.782 1.00 93.31 99 LEU A C 1
ATOM 702 O O . LEU A 1 99 ? -9.192 4.787 12.992 1.00 93.31 99 LEU A O 1
ATOM 706 N N . PRO A 1 100 ? -11.393 4.984 13.376 1.00 90.56 100 PRO A N 1
ATOM 707 C CA . PRO A 1 100 ? -11.796 4.494 12.052 1.00 90.56 100 PRO A CA 1
ATOM 708 C C . PRO A 1 100 ? -11.164 5.298 10.903 1.00 90.56 100 PRO A C 1
ATOM 710 O O . PRO A 1 100 ? -10.861 4.763 9.836 1.00 90.56 100 PRO A O 1
ATOM 713 N N . LYS A 1 101 ? -10.875 6.586 11.135 1.00 89.00 101 LYS A N 1
ATOM 714 C CA . LYS A 1 101 ? -10.145 7.440 10.188 1.00 89.00 101 LYS A CA 1
ATOM 715 C C . LYS A 1 101 ? -8.724 6.932 9.931 1.00 89.00 101 LYS A C 1
ATOM 717 O O . LYS A 1 101 ? -8.276 6.958 8.788 1.00 89.00 101 LYS A O 1
ATOM 722 N N . MET A 1 102 ? -8.039 6.454 10.969 1.00 91.00 102 MET A N 1
ATOM 723 C CA . MET A 1 102 ? -6.709 5.856 10.850 1.00 91.00 102 MET A CA 1
ATOM 724 C C . MET A 1 102 ? -6.773 4.467 10.248 1.00 91.00 102 MET A C 1
ATOM 726 O O . MET A 1 102 ? -5.995 4.176 9.354 1.00 91.00 102 MET A O 1
ATOM 730 N N . GLN A 1 103 ? -7.780 3.673 10.590 1.00 88.88 103 GLN A N 1
ATOM 731 C CA . GLN A 1 103 ? -7.977 2.369 9.961 1.00 88.88 103 GLN A CA 1
ATOM 732 C C . GLN A 1 103 ? -8.200 2.474 8.448 1.00 88.88 103 GLN A C 1
ATOM 734 O O . GLN A 1 103 ? -7.667 1.682 7.682 1.00 88.88 103 GLN A O 1
ATOM 739 N N . SER A 1 104 ? -8.938 3.487 7.982 1.00 85.56 104 SER A N 1
ATOM 740 C CA . SER A 1 104 ? -9.169 3.677 6.546 1.00 85.56 104 SER A CA 1
ATOM 741 C C . SER A 1 104 ? -7.968 4.268 5.803 1.00 85.56 104 SER A C 1
ATOM 743 O O . SER A 1 104 ? -7.812 3.986 4.613 1.00 85.56 104 SER A O 1
ATOM 745 N N . LYS A 1 105 ? -7.178 5.132 6.451 1.00 86.75 105 LYS A N 1
ATOM 746 C CA . LYS A 1 105 ? -6.115 5.925 5.805 1.00 86.75 105 LYS A CA 1
ATOM 747 C C . LYS A 1 105 ? -4.713 5.392 6.059 1.00 86.75 105 LYS A C 1
ATOM 749 O O . LYS A 1 105 ? -3.829 5.691 5.275 1.00 86.75 105 LYS A O 1
ATOM 754 N N . CYS A 1 106 ? -4.514 4.624 7.116 1.00 89.69 106 CYS A N 1
ATOM 755 C CA . CYS A 1 106 ? -3.219 4.165 7.598 1.00 89.69 106 CYS A CA 1
ATOM 756 C C . CYS A 1 106 ? -3.229 2.645 7.819 1.00 89.69 106 CYS A C 1
ATOM 758 O O . CYS A 1 106 ? -2.769 2.155 8.846 1.00 89.69 106 CYS A O 1
ATOM 760 N N . LYS A 1 107 ? -3.821 1.894 6.880 1.00 86.62 107 LYS A N 1
ATOM 761 C CA . LYS A 1 107 ? -4.010 0.437 6.984 1.00 86.62 107 LYS A CA 1
ATOM 762 C C . LYS A 1 107 ? -2.700 -0.303 7.229 1.00 86.62 107 LYS A C 1
ATOM 764 O O . LYS A 1 107 ? -2.661 -1.200 8.062 1.00 86.62 107 LYS A O 1
ATOM 769 N N . GLN A 1 108 ? -1.647 0.098 6.520 1.00 85.50 108 GLN A N 1
ATOM 770 C CA . GLN A 1 108 ? -0.338 -0.533 6.600 1.00 85.50 108 GLN A CA 1
ATOM 771 C C . GLN A 1 108 ? 0.333 -0.203 7.934 1.00 85.50 108 GLN A C 1
ATOM 773 O O . GLN A 1 108 ? 0.788 -1.104 8.632 1.00 85.50 108 GLN A O 1
ATOM 778 N N . THR A 1 109 ? 0.346 1.074 8.324 1.00 87.69 109 THR A N 1
ATOM 779 C CA . THR A 1 109 ? 0.895 1.499 9.618 1.00 87.69 109 THR A CA 1
ATOM 780 C C . THR A 1 109 ? 0.145 0.863 10.795 1.00 87.69 109 THR A C 1
ATOM 782 O O . THR A 1 109 ? 0.755 0.533 11.808 1.00 87.69 109 THR A O 1
ATOM 785 N N . CYS A 1 110 ? -1.167 0.665 10.665 1.00 89.88 110 CYS A N 1
ATOM 786 C CA . CYS A 1 110 ? -2.007 0.077 11.702 1.00 89.88 110 CYS A CA 1
ATOM 787 C C . CYS A 1 110 ? -2.058 -1.458 11.696 1.00 89.88 110 CYS A C 1
ATOM 789 O O . CYS A 1 110 ? -2.772 -2.018 12.525 1.00 89.88 110 CYS A O 1
ATOM 791 N N . GLY A 1 111 ? -1.339 -2.136 10.792 1.00 85.62 111 GLY A N 1
ATOM 792 C CA . GLY A 1 111 ? -1.334 -3.604 10.707 1.00 85.62 111 GLY A CA 1
ATOM 793 C C . GLY A 1 111 ? -2.705 -4.205 10.383 1.00 85.62 111 GLY A C 1
ATOM 794 O O . GLY A 1 111 ? -3.067 -5.253 10.906 1.00 85.62 111 GLY A O 1
ATOM 795 N N . LEU A 1 112 ? -3.509 -3.498 9.583 1.00 84.25 112 LEU A N 1
ATOM 796 C CA . LEU A 1 112 ? -4.854 -3.922 9.155 1.00 84.25 112 LEU A CA 1
ATOM 797 C C . LEU A 1 112 ? -4.845 -4.632 7.799 1.00 84.25 112 LEU A C 1
ATOM 799 O O . LEU A 1 112 ? -5.886 -4.848 7.176 1.00 84.25 112 LEU A O 1
ATOM 803 N N . CYS A 1 113 ? -3.642 -4.956 7.361 1.00 74.44 113 CYS A N 1
ATOM 804 C CA . CYS A 1 113 ? -3.301 -5.933 6.364 1.00 74.44 113 CYS A CA 1
ATOM 805 C C . CYS A 1 113 ? -2.206 -6.818 6.992 1.00 74.44 113 CYS A C 1
ATOM 807 O O . CYS A 1 113 ? -2.047 -7.938 6.483 1.00 74.44 113 CYS A O 1
#

Secondary structure (DSSP, 8-state):
-----------------------------------------------------SSTTGGGGGGGTTSHHHHHH-TTTTTGGGS--SSTTGGG-GGGTTSHHHHHH-TTTTT--

Organism: NCBI:txid465554

InterPro domains:
  IPR003582 ShKT domain [PF01549] (50-81)
  IPR003582 ShKT domain [PF01549] (82-113)
  IPR003582 ShKT domain [PS51670] (81-113)
  IPR003582 ShKT domain [SM00254] (50-82)
  IPR003582 ShKT domain [SM00254] (83-113)

Foldseek 3Di:
DDDDDDDDDDDDDDDDDDDDDDPPDDDDDDDDDDDDDDDPPPPPPLPLPPPAAQDPCLVVCLVVLVDPVCCVRVVVSVVVSVQDASDPCLLVCLVVLVDVVCCVRVVNSVVVD

Radius of gyration: 25.49 Å; Cα contacts (8 Å, |Δi|>4): 87; chains: 1; bounding box: 26×76×66 Å